Protein AF-A0A3M1FFU0-F1 (afdb_monomer)

Sequence (74 aa):
EEGFRRAWPSIRDSNVSTMITALILYFFTSSFIRGFALTLFLGTLLSMFSAITVTRSMLHVFLLKKRRSAQATS

Radius of gyration: 18.85 Å; Cα contacts (8 Å, |Δi|>4): 27; chains: 1; bounding box: 42×19×55 Å

Foldseek 3Di:
DVVCVVVVVVVVVVLVVQLVVLVCQLVVDDPVSVVVSVCSNVVSVVVVVVVVVCVVVVVVVVVVVVVVVVVVVD

Mean predicted aligned error: 7.96 Å

pLDDT: mean 83.62, std 11.87, range [48.34, 95.19]

Secondary structure (DSSP, 8-state):
-HHHHHHHHHHHHHHHHHHHHHHHHHHHS-HHHHHHHHHHHHHHHHHHHHHHHHHHHHHHHHHHHHHHHHHTT-

Solvent-accessible surface area (backbone atoms only — not comparable to full-atom values): 4050 Å² total; per-residue (Å²): 113,67,67,58,66,64,46,47,57,58,57,51,51,54,53,49,52,51,41,51,51,21,52,51,41,38,73,80,44,58,78,75,50,26,56,52,19,51,51,52,32,53,50,51,53,52,47,56,54,46,51,54,53,49,53,54,50,51,50,51,54,51,54,54,51,57,53,57,60,63,60,72,78,109

Structure (mmCIF, N/CA/C/O backbone):
data_AF-A0A3M1FFU0-F1
#
_entry.id   AF-A0A3M1FFU0-F1
#
loop_
_atom_site.group_PDB
_atom_site.id
_atom_site.type_symbol
_atom_site.label_atom_id
_atom_site.label_alt_id
_atom_site.label_comp_id
_atom_site.label_asym_id
_atom_site.label_entity_id
_atom_site.label_seq_id
_atom_site.pdbx_PDB_ins_code
_atom_site.Cartn_x
_atom_site.Cartn_y
_atom_site.Cartn_z
_atom_site.occupancy
_atom_site.B_iso_or_equiv
_atom_site.auth_seq_id
_atom_site.auth_comp_id
_atom_site.auth_asym_id
_atom_site.auth_atom_id
_atom_site.pdbx_PDB_model_num
ATOM 1 N N . GLU A 1 1 ? -5.464 6.195 23.359 1.00 59.66 1 GLU A N 1
ATOM 2 C CA . GLU A 1 1 ? -5.245 6.475 21.915 1.00 59.66 1 GLU A CA 1
ATOM 3 C C . GLU A 1 1 ? -3.769 6.638 21.517 1.00 59.66 1 GLU A C 1
ATOM 5 O O . GLU A 1 1 ? -3.432 6.391 20.363 1.00 59.66 1 GLU A O 1
ATOM 10 N N . GLU A 1 2 ? -2.880 7.019 22.441 1.00 70.62 2 GLU A N 1
ATOM 11 C CA . GLU A 1 2 ? -1.446 7.288 22.206 1.00 70.62 2 GLU A CA 1
ATOM 12 C C . GLU A 1 2 ? -0.689 6.174 21.454 1.00 70.62 2 GLU A C 1
ATOM 14 O O . GLU A 1 2 ? 0.015 6.447 20.481 1.00 70.62 2 GLU A O 1
ATOM 19 N N . GLY A 1 3 ? -0.872 4.909 21.855 1.00 68.12 3 GLY A N 1
ATOM 20 C CA . GLY A 1 3 ? -0.193 3.766 21.231 1.00 68.12 3 GLY A CA 1
ATOM 21 C C . GLY A 1 3 ? -0.595 3.545 19.770 1.00 68.12 3 GLY A C 1
ATOM 22 O O . GLY A 1 3 ? 0.261 3.315 18.921 1.00 68.12 3 GLY A O 1
ATOM 23 N N . PHE A 1 4 ? -1.881 3.710 19.447 1.00 71.44 4 PHE A N 1
ATOM 24 C CA . PHE A 1 4 ? -2.366 3.617 18.069 1.00 71.44 4 PHE A CA 1
ATOM 25 C C . PHE A 1 4 ? -1.854 4.792 17.226 1.00 71.44 4 PHE A C 1
ATOM 27 O O . PHE A 1 4 ? -1.404 4.598 16.101 1.00 71.44 4 PHE A O 1
ATOM 34 N N . ARG A 1 5 ? -1.832 6.006 17.797 1.00 71.81 5 ARG A N 1
ATOM 35 C CA . ARG A 1 5 ? -1.311 7.215 17.140 1.00 71.81 5 ARG A CA 1
ATOM 36 C C . ARG A 1 5 ? 0.178 7.111 16.805 1.00 71.81 5 ARG A C 1
ATOM 38 O O . ARG A 1 5 ? 0.599 7.654 15.789 1.00 71.81 5 ARG A O 1
ATOM 45 N N . ARG A 1 6 ? 0.965 6.418 17.631 1.00 78.62 6 ARG A N 1
ATOM 46 C CA . ARG A 1 6 ? 2.411 6.243 17.420 1.00 78.62 6 ARG A CA 1
ATOM 47 C C . ARG A 1 6 ? 2.760 5.032 16.554 1.00 78.62 6 ARG A C 1
ATOM 49 O O . ARG A 1 6 ? 3.744 5.084 15.825 1.00 78.62 6 ARG A O 1
ATOM 56 N N . ALA A 1 7 ? 1.944 3.980 16.586 1.00 83.38 7 ALA A N 1
ATOM 57 C CA . ALA A 1 7 ? 2.106 2.812 15.720 1.00 83.38 7 ALA A CA 1
ATOM 58 C C . ALA A 1 7 ? 1.618 3.067 14.282 1.00 83.38 7 ALA A C 1
ATOM 60 O O . ALA A 1 7 ? 2.186 2.528 13.335 1.00 83.38 7 ALA A O 1
ATOM 61 N N . TRP A 1 8 ? 0.600 3.917 14.100 1.00 80.69 8 TRP A N 1
ATOM 62 C CA . TRP A 1 8 ? -0.008 4.195 12.794 1.00 80.69 8 TRP A CA 1
ATOM 63 C C . TRP A 1 8 ? 0.974 4.690 11.710 1.00 80.69 8 TRP A C 1
ATOM 65 O O . TRP A 1 8 ? 0.956 4.129 10.611 1.00 80.69 8 TRP A O 1
ATOM 75 N N . PRO A 1 9 ? 1.865 5.669 11.978 1.00 84.50 9 PRO A N 1
ATOM 76 C CA . PRO A 1 9 ? 2.876 6.102 11.016 1.00 84.50 9 PRO A CA 1
ATOM 77 C C . PRO A 1 9 ? 3.799 4.957 10.605 1.00 84.50 9 PRO A C 1
ATOM 79 O O . PRO A 1 9 ? 3.995 4.741 9.420 1.00 84.50 9 PRO A O 1
ATOM 82 N N . SER A 1 10 ? 4.275 4.159 11.568 1.00 87.19 10 SER A N 1
ATOM 83 C CA . SER A 1 10 ? 5.181 3.037 11.299 1.00 87.19 10 SER A CA 1
ATOM 84 C C . SER A 1 10 ? 4.537 1.966 10.409 1.00 87.19 10 SER A C 1
ATOM 86 O O . SER A 1 10 ? 5.174 1.477 9.476 1.00 87.19 10 SER A O 1
ATOM 88 N N . ILE A 1 11 ? 3.253 1.657 10.629 1.00 84.81 11 ILE A N 1
ATOM 89 C CA . ILE A 1 11 ? 2.491 0.727 9.780 1.00 84.81 11 ILE A CA 1
ATOM 90 C C . ILE A 1 11 ? 2.371 1.284 8.360 1.00 84.81 11 ILE A C 1
ATOM 92 O O . ILE A 1 11 ? 2.626 0.572 7.387 1.00 84.81 11 ILE A O 1
ATOM 96 N N . ARG A 1 12 ? 1.998 2.559 8.220 1.00 87.06 12 ARG A N 1
ATOM 97 C CA . ARG A 1 12 ? 1.868 3.197 6.907 1.00 87.06 12 ARG A CA 1
ATOM 98 C C . ARG A 1 12 ? 3.209 3.242 6.177 1.00 87.06 12 ARG A C 1
ATOM 100 O O . ARG A 1 12 ? 3.268 2.853 5.017 1.00 87.06 12 ARG A O 1
ATOM 107 N N . ASP A 1 13 ? 4.272 3.663 6.848 1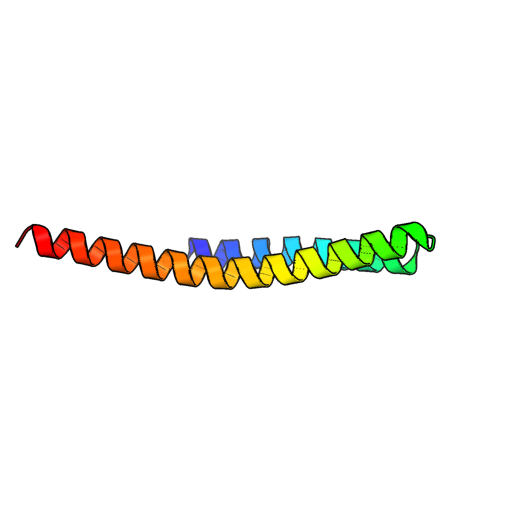.00 90.50 13 ASP A N 1
ATOM 108 C CA . ASP A 1 13 ? 5.596 3.836 6.250 1.00 90.50 13 ASP A CA 1
ATOM 109 C C . ASP A 1 13 ? 6.181 2.491 5.787 1.00 90.50 13 ASP A C 1
ATOM 111 O O . ASP A 1 13 ? 6.769 2.409 4.709 1.00 90.50 13 ASP A O 1
ATOM 115 N N . SER A 1 14 ? 5.926 1.404 6.525 1.00 90.69 14 SER A N 1
ATOM 116 C CA . SER A 1 14 ? 6.298 0.042 6.112 1.00 90.69 14 SER A CA 1
ATOM 117 C C . SER A 1 14 ? 5.580 -0.404 4.823 1.00 90.69 14 SER A C 1
ATOM 119 O O . SER A 1 14 ? 6.208 -0.929 3.897 1.00 90.69 14 SER A O 1
ATOM 121 N N . ASN A 1 15 ? 4.278 -0.122 4.700 1.00 92.06 15 ASN A N 1
ATOM 122 C CA . ASN A 1 15 ? 3.531 -0.408 3.470 1.00 92.06 15 ASN A CA 1
ATOM 123 C C . ASN A 1 15 ? 3.977 0.488 2.299 1.00 92.06 15 ASN A C 1
ATOM 125 O O . ASN A 1 15 ? 4.070 0.021 1.164 1.00 92.06 15 ASN A O 1
ATOM 129 N N . VAL A 1 16 ? 4.298 1.759 2.563 1.00 92.75 16 VAL A N 1
ATOM 130 C CA . VAL A 1 16 ? 4.828 2.694 1.556 1.00 92.75 16 VAL A CA 1
ATOM 131 C C . VAL A 1 16 ? 6.197 2.236 1.050 1.00 92.75 16 VAL A C 1
ATOM 133 O O . VAL A 1 16 ? 6.419 2.225 -0.157 1.00 92.75 16 VAL A O 1
ATOM 136 N N . SER A 1 17 ? 7.091 1.773 1.928 1.00 94.62 17 SER A N 1
ATOM 137 C CA . SER A 1 17 ? 8.377 1.181 1.529 1.00 94.62 17 SER A CA 1
ATOM 138 C C . SER A 1 17 ? 8.191 -0.030 0.601 1.00 94.62 17 SER A C 1
ATOM 140 O O . SER A 1 17 ? 8.892 -0.164 -0.406 1.00 94.62 17 SER A O 1
ATOM 142 N N . THR A 1 18 ? 7.182 -0.863 0.871 1.00 93.38 18 THR A N 1
ATOM 143 C CA . THR A 1 18 ? 6.829 -2.003 0.007 1.00 93.38 18 THR A CA 1
ATOM 144 C C . THR A 1 18 ? 6.331 -1.539 -1.367 1.00 93.38 18 THR A C 1
ATOM 146 O O . THR A 1 18 ? 6.767 -2.066 -2.389 1.00 93.38 18 THR A O 1
ATOM 149 N N . MET A 1 19 ? 5.487 -0.502 -1.419 1.00 93.88 19 MET A N 1
ATOM 150 C CA . MET A 1 19 ? 5.040 0.102 -2.683 1.00 93.88 19 MET A CA 1
ATOM 151 C C . MET A 1 19 ? 6.203 0.694 -3.490 1.00 93.88 19 MET A C 1
ATOM 153 O O . MET A 1 19 ? 6.258 0.513 -4.705 1.00 93.88 19 MET A O 1
ATOM 157 N N . ILE A 1 20 ? 7.155 1.356 -2.827 1.00 94.06 20 ILE A N 1
ATOM 158 C CA . ILE A 1 20 ? 8.374 1.881 -3.462 1.00 94.06 20 ILE A CA 1
ATOM 159 C C . ILE A 1 20 ? 9.209 0.731 -4.035 1.00 94.06 20 ILE A C 1
ATOM 161 O O . ILE A 1 20 ? 9.655 0.804 -5.177 1.00 94.06 20 ILE A O 1
ATOM 165 N N . THR A 1 21 ? 9.363 -0.362 -3.287 1.00 93.94 21 THR A N 1
ATOM 166 C CA . THR A 1 21 ? 10.079 -1.561 -3.751 1.00 93.94 21 THR A CA 1
ATOM 167 C C . THR A 1 21 ? 9.415 -2.163 -4.992 1.00 93.94 21 THR A C 1
ATOM 169 O O . THR A 1 21 ? 10.097 -2.485 -5.964 1.00 93.94 21 THR A O 1
ATOM 172 N N . ALA A 1 22 ? 8.082 -2.255 -5.004 1.00 93.81 22 ALA A N 1
ATOM 173 C CA . ALA A 1 22 ? 7.320 -2.727 -6.157 1.00 93.81 22 ALA A CA 1
ATOM 174 C C . ALA A 1 22 ? 7.490 -1.814 -7.385 1.00 93.81 22 ALA A C 1
ATOM 176 O O . ALA A 1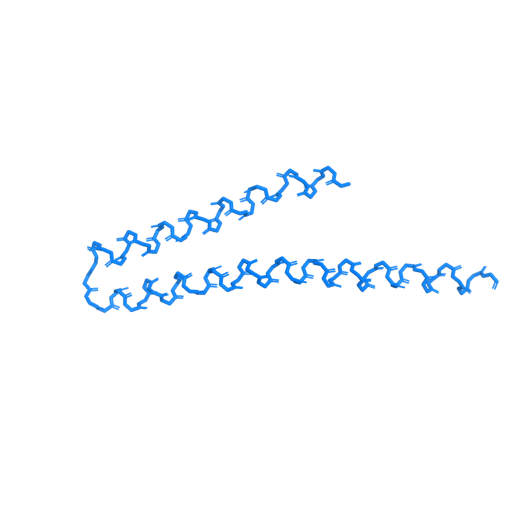 22 ? 7.675 -2.304 -8.497 1.00 93.81 22 ALA A O 1
ATOM 17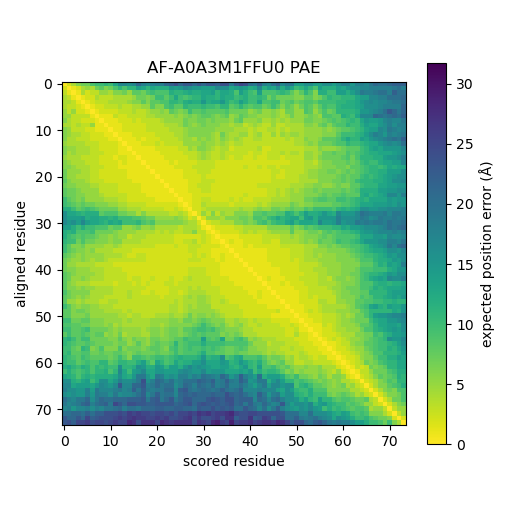7 N N . LEU A 1 23 ? 7.494 -0.491 -7.192 1.00 93.50 23 LEU A N 1
ATOM 178 C CA . LEU A 1 23 ? 7.756 0.478 -8.261 1.00 93.50 23 LEU A CA 1
ATOM 179 C C . LEU A 1 23 ? 9.165 0.319 -8.841 1.00 93.50 23 LEU A C 1
ATOM 181 O O . LEU A 1 23 ? 9.326 0.275 -10.059 1.00 93.50 23 LEU A O 1
ATOM 185 N N . ILE A 1 24 ? 10.179 0.176 -7.987 1.00 94.12 24 ILE A N 1
ATOM 186 C CA . ILE A 1 24 ? 11.561 -0.060 -8.425 1.00 94.12 24 ILE A CA 1
ATOM 187 C C . ILE A 1 24 ? 11.644 -1.361 -9.234 1.00 94.12 24 ILE A C 1
ATOM 189 O O . ILE A 1 24 ? 12.193 -1.364 -10.336 1.00 94.12 24 ILE A O 1
ATOM 193 N N . LEU A 1 25 ? 11.038 -2.448 -8.745 1.00 91.69 25 LEU A N 1
ATOM 194 C CA . LEU A 1 25 ? 10.981 -3.725 -9.463 1.00 91.69 25 LEU A CA 1
ATOM 195 C C . LEU A 1 25 ? 10.302 -3.586 -10.831 1.00 91.69 25 LEU A C 1
ATOM 197 O O . LEU A 1 25 ? 10.780 -4.166 -11.807 1.00 91.69 25 LEU A O 1
ATOM 201 N N . TYR A 1 26 ? 9.228 -2.803 -10.925 1.00 91.56 26 TYR A N 1
ATOM 202 C CA . TYR A 1 26 ? 8.510 -2.575 -12.177 1.00 91.56 26 TYR A CA 1
ATOM 203 C C . TYR A 1 26 ? 9.371 -1.855 -13.230 1.00 91.56 26 TYR A C 1
ATOM 205 O O . TYR A 1 26 ? 9.379 -2.253 -14.396 1.00 91.56 26 TYR A O 1
ATOM 213 N N . PHE A 1 27 ? 10.131 -0.828 -12.838 1.00 89.69 27 PHE A N 1
ATOM 214 C CA . PHE A 1 27 ? 10.960 -0.069 -13.782 1.00 89.69 27 PHE A CA 1
ATOM 215 C C . PHE A 1 27 ? 12.249 -0.797 -14.179 1.00 89.69 27 PHE A C 1
ATOM 217 O O . PHE A 1 27 ? 12.603 -0.804 -15.359 1.00 89.69 27 PHE A O 1
ATOM 224 N N . PHE A 1 28 ? 12.931 -1.431 -13.224 1.00 90.25 28 PHE A N 1
ATOM 225 C CA . PHE A 1 28 ? 14.277 -1.981 -13.427 1.00 90.25 28 PHE A CA 1
ATOM 226 C C . PHE A 1 28 ? 14.305 -3.455 -13.854 1.00 90.25 28 PHE A C 1
ATOM 228 O O . PHE A 1 28 ? 15.380 -3.973 -14.149 1.00 90.25 28 PHE A O 1
ATOM 235 N N . THR A 1 29 ? 13.155 -4.139 -13.925 1.00 90.12 29 THR A N 1
ATOM 236 C CA . THR A 1 29 ? 13.119 -5.583 -14.218 1.00 90.12 29 THR A CA 1
ATOM 237 C C . THR A 1 29 ? 12.465 -5.933 -15.562 1.00 90.12 29 THR A C 1
ATOM 239 O O . THR A 1 29 ? 11.714 -5.154 -16.154 1.00 90.12 29 THR A O 1
ATOM 242 N N . SER A 1 30 ? 12.770 -7.145 -16.038 1.00 89.44 30 SER A N 1
ATOM 243 C CA . SER A 1 30 ? 12.201 -7.820 -17.211 1.00 89.44 30 SER A CA 1
ATOM 244 C C . SER A 1 30 ? 10.679 -8.025 -17.132 1.00 89.44 30 SER A C 1
ATOM 246 O O . SER A 1 30 ? 10.086 -8.087 -16.052 1.00 89.44 30 SER A O 1
ATOM 248 N N . SER A 1 31 ? 10.057 -8.184 -18.302 1.00 84.94 31 SER A N 1
ATOM 249 C CA . SER A 1 31 ? 8.611 -8.253 -18.543 1.00 84.94 31 SER A CA 1
ATOM 250 C C . SER A 1 31 ? 7.853 -9.228 -17.636 1.00 84.94 31 SER A C 1
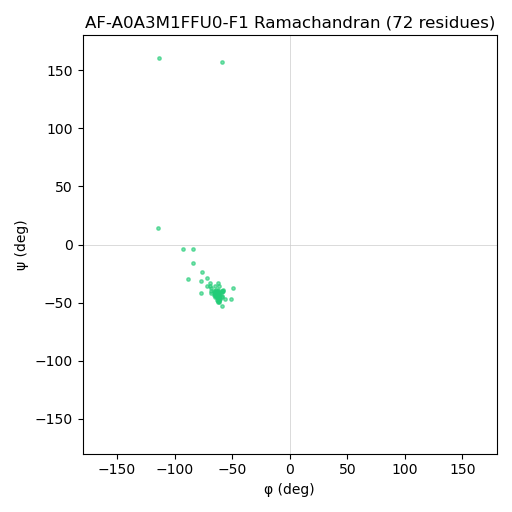ATOM 252 O O . SER A 1 31 ? 6.754 -8.908 -17.195 1.00 84.94 31 SER A O 1
ATOM 254 N N . PHE A 1 32 ? 8.436 -10.383 -17.301 1.00 89.69 32 PHE A N 1
ATOM 255 C CA . PHE A 1 32 ? 7.807 -11.357 -16.399 1.00 89.69 32 PHE A CA 1
ATOM 256 C C . PHE A 1 32 ? 7.644 -10.810 -14.971 1.00 89.69 32 PHE A C 1
ATOM 258 O O . PHE A 1 32 ? 6.577 -10.900 -14.365 1.00 89.69 32 PHE A O 1
ATOM 265 N N . ILE A 1 33 ? 8.688 -10.169 -14.447 1.00 90.69 33 ILE A N 1
ATOM 266 C CA . ILE A 1 33 ? 8.713 -9.646 -13.080 1.00 90.69 33 ILE A CA 1
ATOM 267 C C . ILE A 1 33 ? 7.898 -8.352 -12.968 1.00 90.69 33 ILE A C 1
ATOM 269 O O . ILE A 1 33 ? 7.377 -8.055 -11.896 1.00 90.69 33 ILE A O 1
ATOM 273 N N . ARG A 1 34 ? 7.690 -7.615 -14.067 1.00 90.69 34 ARG A N 1
ATOM 274 C CA . ARG A 1 34 ? 6.781 -6.455 -14.082 1.00 90.69 34 ARG A CA 1
ATOM 275 C C . ARG A 1 34 ? 5.350 -6.829 -13.692 1.00 90.69 34 ARG A C 1
ATOM 277 O O . ARG A 1 34 ? 4.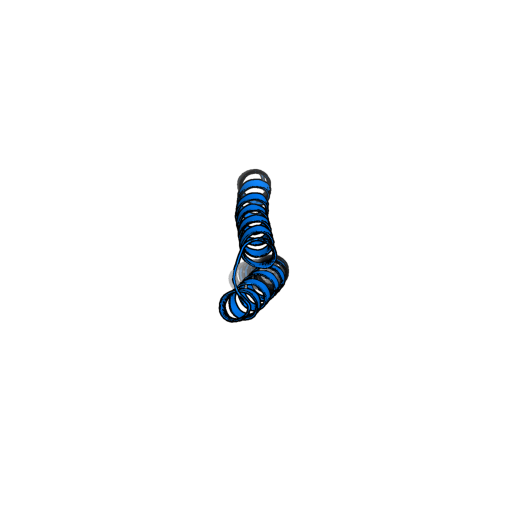726 -6.092 -12.935 1.00 90.69 34 ARG A O 1
ATOM 284 N N . GLY A 1 35 ? 4.850 -7.983 -14.145 1.00 92.25 35 GLY A N 1
ATOM 285 C CA . GLY A 1 35 ? 3.524 -8.485 -13.757 1.00 92.25 35 GLY A CA 1
ATOM 286 C C . GLY A 1 35 ? 3.436 -8.843 -12.269 1.00 92.25 35 GLY A C 1
ATOM 287 O O . GLY A 1 35 ? 2.461 -8.503 -11.593 1.00 92.25 35 GLY A O 1
ATOM 288 N N . PHE A 1 36 ? 4.496 -9.455 -11.735 1.00 93.06 36 PHE A N 1
ATOM 289 C CA . PHE A 1 36 ? 4.629 -9.722 -10.302 1.00 93.06 36 PHE A CA 1
ATOM 290 C C . PHE A 1 36 ? 4.663 -8.425 -9.481 1.00 93.06 36 PHE A C 1
ATOM 292 O O . PHE A 1 36 ? 3.898 -8.276 -8.530 1.00 93.06 36 PHE A O 1
ATOM 299 N N . ALA A 1 37 ? 5.487 -7.458 -9.888 1.00 93.38 37 ALA A N 1
ATOM 300 C CA . ALA A 1 37 ? 5.618 -6.163 -9.229 1.00 93.38 37 ALA A CA 1
ATOM 301 C C . ALA A 1 37 ? 4.286 -5.397 -9.190 1.00 93.38 37 ALA A C 1
ATOM 303 O O . ALA A 1 37 ? 3.927 -4.833 -8.158 1.00 93.38 37 ALA A O 1
ATOM 304 N N . LEU A 1 38 ? 3.515 -5.432 -10.281 1.00 93.31 38 LEU A N 1
ATOM 305 C CA . LEU A 1 38 ? 2.204 -4.788 -10.356 1.00 93.31 38 LEU A CA 1
ATOM 306 C C . LEU A 1 38 ? 1.190 -5.429 -9.394 1.00 93.31 38 LEU A C 1
ATOM 308 O O . LEU A 1 38 ? 0.454 -4.724 -8.704 1.00 93.31 38 LEU A O 1
ATOM 312 N N . THR A 1 39 ? 1.191 -6.762 -9.308 1.00 94.50 39 THR A N 1
ATOM 313 C CA . THR A 1 39 ? 0.338 -7.514 -8.373 1.00 94.50 39 THR A CA 1
ATOM 314 C C . THR A 1 39 ? 0.719 -7.220 -6.924 1.00 94.50 39 THR A C 1
ATOM 316 O O . THR A 1 39 ? -0.158 -7.011 -6.088 1.00 94.50 39 THR A O 1
ATOM 319 N N . LEU A 1 40 ? 2.020 -7.149 -6.629 1.00 93.38 40 LEU A N 1
ATOM 320 C CA . LEU A 1 40 ? 2.528 -6.816 -5.301 1.00 93.38 40 LEU A CA 1
ATOM 321 C C . LEU A 1 40 ? 2.123 -5.392 -4.897 1.00 93.38 40 LEU A C 1
ATOM 323 O O . LEU A 1 40 ? 1.605 -5.191 -3.803 1.00 93.38 40 LEU A O 1
ATOM 327 N N . PHE A 1 41 ? 2.263 -4.424 -5.808 1.00 94.69 41 PHE A N 1
ATOM 328 C CA . PHE A 1 41 ? 1.837 -3.042 -5.589 1.00 94.69 41 PHE A CA 1
ATOM 329 C C . PHE A 1 41 ? 0.334 -2.940 -5.290 1.00 94.69 41 PHE A C 1
ATOM 331 O O . PHE A 1 41 ? -0.051 -2.383 -4.260 1.00 94.69 41 PHE A O 1
ATOM 338 N N . LEU A 1 42 ? -0.516 -3.517 -6.149 1.00 95.19 42 LEU A N 1
ATOM 339 C CA . LEU A 1 42 ? -1.973 -3.523 -5.968 1.00 95.19 42 LEU A CA 1
ATOM 340 C C . LEU A 1 42 ? -2.389 -4.249 -4.684 1.00 95.19 42 LEU A C 1
ATOM 342 O O . LEU A 1 42 ? -3.237 -3.751 -3.943 1.00 95.19 42 LEU A O 1
ATOM 346 N N . GLY A 1 43 ? -1.770 -5.393 -4.389 1.00 94.69 43 GLY A N 1
ATOM 347 C CA . GLY A 1 43 ? -2.030 -6.169 -3.179 1.00 94.69 43 GLY A CA 1
ATOM 348 C C . GLY A 1 43 ? -1.708 -5.391 -1.904 1.00 94.69 43 GLY A C 1
ATOM 349 O O . GLY A 1 43 ? -2.530 -5.350 -0.988 1.00 94.69 43 GLY A O 1
ATOM 350 N N . THR A 1 44 ? -0.560 -4.709 -1.849 1.00 94.31 44 THR A N 1
ATOM 351 C CA . THR A 1 44 ? -0.193 -3.857 -0.708 1.00 94.31 44 THR A CA 1
ATOM 352 C C . THR A 1 44 ? -1.151 -2.675 -0.548 1.00 94.31 44 THR A C 1
ATOM 354 O O . THR A 1 44 ? -1.561 -2.370 0.573 1.00 94.31 44 THR A O 1
ATOM 357 N N . LEU A 1 45 ? -1.563 -2.037 -1.649 1.00 93.31 45 LEU A N 1
ATOM 358 C CA . LEU A 1 45 ? -2.521 -0.924 -1.634 1.00 93.31 45 LEU A CA 1
ATOM 359 C C . LEU A 1 45 ? -3.883 -1.349 -1.064 1.00 93.31 45 LEU A C 1
ATOM 361 O O . LEU A 1 45 ? -4.404 -0.718 -0.140 1.00 93.31 45 LEU A O 1
ATOM 365 N N . LEU A 1 46 ? -4.428 -2.458 -1.572 1.00 93.62 46 LEU A N 1
ATOM 366 C CA . LEU A 1 46 ? -5.687 -3.036 -1.097 1.00 93.62 46 LEU A CA 1
ATOM 367 C C . LEU A 1 46 ? -5.584 -3.504 0.360 1.00 93.62 46 LEU A C 1
ATOM 369 O O . LEU A 1 46 ? -6.511 -3.291 1.141 1.00 93.62 46 LEU A O 1
ATOM 373 N N . SER A 1 47 ? -4.449 -4.091 0.748 1.00 91.75 47 SER A N 1
ATOM 374 C CA . SER A 1 47 ? -4.180 -4.517 2.125 1.00 91.75 47 SER A CA 1
ATOM 375 C C . SER A 1 47 ? -4.197 -3.336 3.099 1.00 91.75 47 SER A C 1
ATOM 377 O O . SER A 1 47 ? -4.895 -3.392 4.112 1.00 91.75 47 SER A O 1
ATOM 379 N N . MET A 1 48 ? -3.526 -2.225 2.771 1.00 90.56 48 MET A N 1
ATOM 380 C CA . MET A 1 48 ? -3.548 -1.000 3.587 1.00 90.56 48 MET A CA 1
ATOM 381 C C . MET A 1 48 ? -4.964 -0.446 3.756 1.00 90.56 48 MET A C 1
ATOM 383 O O . MET A 1 48 ? -5.360 -0.073 4.863 1.00 90.56 48 MET A O 1
ATOM 387 N N . PHE A 1 49 ? -5.736 -0.403 2.669 1.00 89.44 49 PHE A N 1
ATOM 388 C CA . PHE A 1 49 ? -7.119 0.063 2.705 1.00 89.44 49 PHE A CA 1
ATOM 389 C C . PHE A 1 49 ? -8.005 -0.844 3.574 1.00 89.44 49 PHE A C 1
ATOM 391 O O . PHE A 1 49 ? -8.770 -0.369 4.423 1.00 89.44 49 PHE A O 1
ATOM 398 N N . SER A 1 50 ? -7.8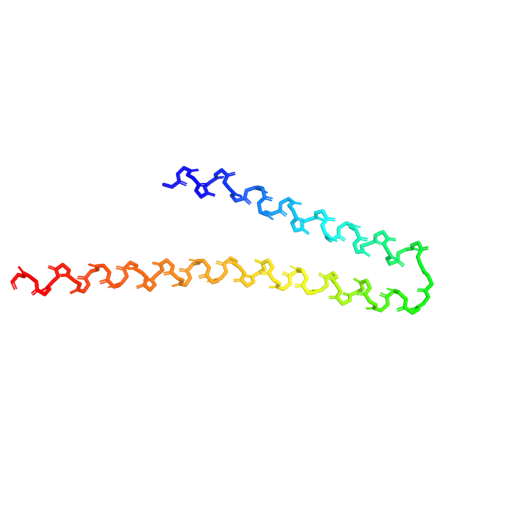54 -2.160 3.413 1.00 89.31 50 SER A N 1
ATOM 399 C CA . SER A 1 50 ? -8.551 -3.152 4.227 1.00 89.31 50 SER A CA 1
ATOM 400 C C . SER A 1 50 ? -8.163 -3.030 5.701 1.00 89.31 50 SER A C 1
ATOM 402 O O . SER A 1 50 ? -9.042 -2.969 6.552 1.00 89.31 50 SER A O 1
ATOM 404 N N . ALA A 1 51 ? -6.881 -2.860 6.030 1.00 87.75 51 ALA A N 1
ATOM 405 C CA . ALA A 1 51 ? -6.409 -2.710 7.407 1.00 87.75 51 ALA A CA 1
ATOM 406 C C . ALA A 1 51 ? -7.055 -1.515 8.136 1.00 87.75 51 ALA A C 1
ATOM 408 O O . ALA A 1 51 ? -7.445 -1.640 9.301 1.00 87.75 51 ALA A O 1
ATOM 409 N N . ILE A 1 52 ? -7.240 -0.375 7.456 1.00 84.25 52 ILE A N 1
ATOM 410 C CA . ILE A 1 52 ? -7.957 0.791 8.010 1.00 84.25 52 ILE A CA 1
ATOM 411 C C . ILE A 1 52 ? -9.415 0.429 8.307 1.00 84.25 52 ILE A C 1
ATOM 413 O O . ILE A 1 52 ? -9.919 0.677 9.408 1.00 84.25 52 ILE A O 1
ATOM 417 N N . THR A 1 53 ? -10.086 -0.172 7.325 1.00 87.12 53 THR A N 1
ATOM 418 C CA . THR A 1 53 ? -11.509 -0.530 7.391 1.00 87.12 53 THR A CA 1
ATOM 419 C C . THR A 1 53 ? -11.776 -1.592 8.459 1.00 87.12 53 THR A C 1
ATOM 421 O O . THR A 1 53 ? -12.710 -1.466 9.256 1.00 87.12 53 THR A O 1
ATO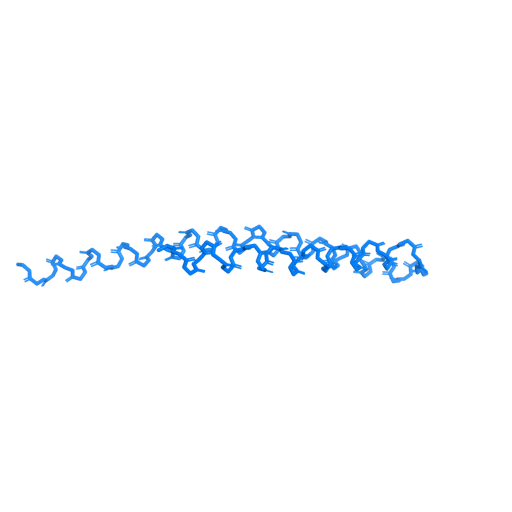M 424 N N . VAL A 1 54 ? -10.918 -2.609 8.530 1.00 87.94 54 VAL A N 1
ATOM 425 C CA . VAL A 1 54 ? -10.953 -3.682 9.526 1.00 87.94 54 VAL A CA 1
ATOM 426 C C . VAL A 1 54 ? -10.708 -3.116 10.914 1.00 87.94 54 VAL A C 1
ATOM 428 O O . VAL A 1 54 ? -11.469 -3.430 11.820 1.00 87.94 54 VAL A O 1
ATOM 431 N N . THR A 1 55 ? -9.728 -2.228 11.097 1.00 85.62 55 THR A N 1
ATOM 432 C CA . THR A 1 55 ? -9.466 -1.641 12.420 1.00 85.62 55 THR A CA 1
ATOM 433 C C . THR A 1 55 ? -10.662 -0.832 12.924 1.00 85.62 55 THR A C 1
ATOM 435 O O . THR A 1 55 ? -11.062 -0.970 14.081 1.00 85.62 55 THR A O 1
ATOM 438 N N . ARG A 1 56 ? -11.295 -0.038 12.050 1.00 81.38 56 ARG A N 1
ATOM 439 C CA . ARG A 1 56 ? -12.533 0.697 12.370 1.00 81.38 56 ARG A CA 1
ATOM 440 C C . ARG A 1 56 ? -13.675 -0.257 12.733 1.00 81.38 56 ARG A C 1
ATOM 442 O O . ARG A 1 56 ? -14.331 -0.060 13.755 1.00 81.38 56 ARG A O 1
ATOM 449 N N . SER A 1 57 ? -13.883 -1.298 11.928 1.00 85.81 57 SER A N 1
ATOM 450 C CA . SER A 1 57 ? -14.957 -2.281 12.126 1.00 85.81 57 SER A CA 1
ATOM 451 C C . SER A 1 57 ? -14.758 -3.103 13.399 1.00 85.81 57 SER A C 1
ATOM 453 O O . SER A 1 57 ? -15.688 -3.277 14.182 1.00 85.81 57 SER A O 1
ATOM 455 N N . MET A 1 58 ? -13.533 -3.557 13.652 1.00 84.75 58 MET A N 1
ATOM 456 C CA . MET A 1 58 ? -13.173 -4.338 14.830 1.00 84.75 58 MET A CA 1
ATOM 457 C C . MET A 1 58 ? -13.331 -3.508 16.106 1.00 84.75 58 MET A C 1
ATOM 459 O O . MET 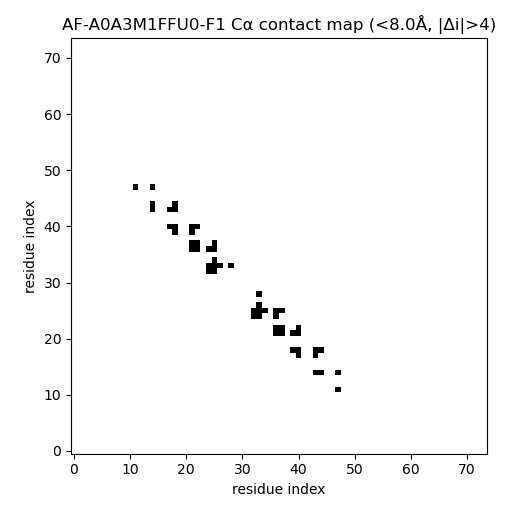A 1 58 ? -13.893 -3.999 17.084 1.00 84.75 58 MET A O 1
ATOM 463 N N . LEU A 1 59 ? -12.923 -2.234 16.084 1.00 82.38 59 LEU A N 1
ATOM 464 C CA . LEU A 1 59 ? -13.131 -1.322 17.207 1.00 82.38 59 LEU A CA 1
ATOM 465 C C . LEU A 1 59 ? -14.626 -1.094 17.473 1.00 82.38 59 LEU A C 1
ATOM 467 O O . LEU A 1 59 ? -15.049 -1.135 18.626 1.00 82.38 59 LEU A O 1
ATOM 471 N N . HIS A 1 60 ? -15.434 -0.921 16.422 1.00 81.75 60 HIS A N 1
ATOM 472 C CA . HIS A 1 60 ? -16.885 -0.771 16.541 1.00 81.75 60 HIS A CA 1
ATOM 473 C C . HIS A 1 60 ? -17.536 -2.018 17.162 1.00 81.75 60 HIS A C 1
ATOM 475 O O . HIS A 1 60 ? -18.267 -1.907 18.143 1.00 81.75 60 HIS A O 1
ATOM 481 N N . VAL A 1 61 ? -17.204 -3.219 16.677 1.00 82.56 61 VAL A N 1
ATOM 482 C CA . VAL A 1 61 ? -17.706 -4.489 17.234 1.00 82.56 61 VAL A CA 1
ATOM 483 C C . VAL A 1 61 ? -17.256 -4.689 18.686 1.00 82.56 61 VAL A C 1
ATOM 485 O O . VAL A 1 61 ? -18.056 -5.095 19.531 1.00 82.56 61 VAL A O 1
ATOM 488 N N . PHE A 1 62 ? -16.001 -4.375 19.012 1.00 79.69 62 PHE A N 1
ATOM 489 C CA . PHE A 1 62 ? -15.472 -4.529 20.368 1.00 79.69 62 PHE A CA 1
ATOM 490 C C . PHE A 1 62 ? -16.112 -3.543 21.360 1.00 79.69 62 PHE A C 1
ATOM 492 O O . PHE A 1 62 ? -16.494 -3.933 22.466 1.00 79.69 62 PHE A O 1
ATOM 499 N N . LEU A 1 63 ? -16.309 -2.283 20.954 1.00 73.38 63 LEU A N 1
ATOM 500 C CA . LEU A 1 63 ? -17.034 -1.276 21.738 1.00 73.38 63 LEU A CA 1
ATOM 501 C C . LEU A 1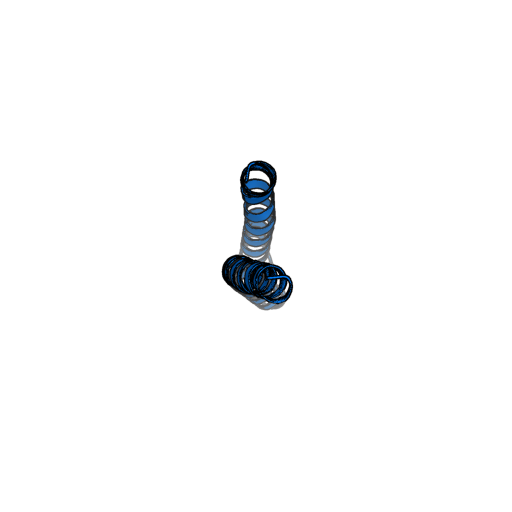 63 ? -18.502 -1.671 21.951 1.00 73.38 63 LEU A C 1
ATOM 503 O O . LEU A 1 63 ? -19.008 -1.559 23.070 1.00 73.38 63 LEU A O 1
ATOM 507 N N . LEU A 1 64 ? -19.174 -2.188 20.919 1.00 72.94 64 LEU A N 1
ATOM 508 C CA . LEU A 1 64 ? -20.542 -2.705 21.032 1.00 72.94 64 LEU A CA 1
ATOM 509 C C . LEU A 1 64 ? -20.624 -3.903 21.990 1.00 72.94 64 LEU A C 1
ATOM 511 O O . LEU A 1 64 ? -21.551 -3.979 22.798 1.00 72.94 64 LEU A O 1
ATOM 515 N N . LYS A 1 65 ? -19.632 -4.803 21.974 1.00 69.12 65 LYS A N 1
ATOM 516 C CA . LYS A 1 65 ? -19.571 -5.933 22.912 1.00 69.12 65 LYS A CA 1
ATOM 517 C C . LYS A 1 65 ? -19.390 -5.471 24.361 1.00 69.12 65 LYS A C 1
ATOM 519 O O . LYS A 1 65 ? -20.104 -5.965 25.231 1.00 69.12 65 LYS A O 1
ATOM 524 N N . LYS A 1 66 ? -18.530 -4.476 24.619 1.00 65.56 66 LYS A N 1
ATOM 525 C CA . LYS A 1 66 ? -18.313 -3.921 25.970 1.00 65.56 66 LYS A CA 1
ATOM 526 C C . LYS A 1 66 ? -19.585 -3.307 26.574 1.00 65.56 66 LYS A C 1
ATOM 528 O O . LYS A 1 66 ? -19.819 -3.455 27.770 1.00 65.56 66 LYS A O 1
ATOM 533 N N . ARG A 1 67 ? -20.438 -2.672 25.760 1.00 60.06 67 ARG A N 1
ATOM 534 C CA . ARG A 1 67 ? -21.725 -2.108 26.220 1.00 60.06 67 ARG A CA 1
ATOM 535 C C . ARG A 1 67 ? -22.744 -3.185 26.598 1.00 60.06 67 ARG A C 1
ATOM 537 O O . ARG A 1 67 ? -23.471 -3.010 27.568 1.00 60.06 67 ARG A O 1
ATOM 544 N N . ARG A 1 68 ? -22.759 -4.312 25.881 1.00 60.19 68 ARG A N 1
ATOM 545 C CA . ARG A 1 68 ? -23.680 -5.430 26.147 1.00 60.19 68 ARG A CA 1
ATOM 546 C C . ARG A 1 68 ? -23.359 -6.159 27.457 1.00 60.19 68 ARG A C 1
ATOM 548 O O . ARG A 1 68 ? -24.273 -6.593 28.143 1.00 60.19 68 ARG A O 1
ATOM 555 N N . SER A 1 69 ? -22.079 -6.242 27.825 1.00 58.94 69 SER A N 1
ATOM 556 C CA . SER A 1 69 ? -21.633 -6.816 29.104 1.00 58.94 69 SER A CA 1
ATOM 557 C C . SER A 1 69 ? -21.958 -5.935 30.312 1.00 58.94 69 SER A C 1
ATOM 559 O O . SER A 1 69 ? -22.271 -6.465 31.365 1.00 58.94 69 SER A O 1
ATOM 561 N N . ALA A 1 70 ? -21.898 -4.607 30.171 1.00 60.06 70 ALA A N 1
ATOM 562 C CA . ALA A 1 70 ? -22.207 -3.684 31.267 1.00 60.06 70 ALA A CA 1
ATOM 563 C C . ALA A 1 70 ? -23.709 -3.633 31.598 1.00 60.06 70 ALA A C 1
ATOM 565 O O . ALA A 1 70 ? -24.080 -3.403 32.742 1.00 60.06 70 ALA A O 1
ATOM 566 N N . GLN A 1 71 ? -24.565 -3.878 30.603 1.00 57.91 71 GLN A N 1
ATOM 567 C CA . GLN A 1 71 ? -26.021 -3.872 30.757 1.00 57.91 71 GLN A CA 1
ATOM 568 C C . GLN A 1 71 ? -26.585 -5.207 31.281 1.00 57.91 71 GLN A C 1
ATOM 570 O O . GLN A 1 71 ? -27.717 -5.243 31.740 1.00 57.91 71 GLN A O 1
ATOM 575 N N . ALA A 1 72 ? -25.814 -6.301 31.232 1.00 59.22 72 ALA A N 1
ATOM 576 C CA . ALA A 1 72 ? -26.230 -7.611 31.747 1.00 59.22 72 ALA A CA 1
ATOM 577 C C . ALA A 1 72 ? -25.994 -7.789 33.264 1.00 59.22 72 ALA A C 1
ATOM 579 O O . ALA A 1 72 ? -26.361 -8.822 33.816 1.00 59.22 72 ALA A O 1
ATOM 580 N N . THR A 1 73 ? -25.380 -6.801 33.924 1.00 60.72 73 THR A N 1
ATOM 581 C CA . THR A 1 73 ? -25.081 -6.809 35.369 1.00 60.72 73 THR A CA 1
ATOM 582 C C . THR A 1 73 ? -25.858 -5.727 36.136 1.00 60.72 73 THR A C 1
ATOM 584 O O . THR A 1 73 ? -25.490 -5.408 37.264 1.00 60.72 73 THR A O 1
ATOM 587 N N . SER A 1 74 ? -26.884 -5.128 35.514 1.00 48.34 74 SER A N 1
ATOM 588 C CA . SER A 1 74 ? -27.809 -4.150 36.119 1.00 48.34 74 SER A CA 1
ATOM 589 C C . SER A 1 74 ? -29.182 -4.769 36.332 1.00 48.34 74 SER A C 1
ATOM 591 O O . SER A 1 74 ? -29.636 -5.459 35.392 1.00 48.34 74 SER A O 1
#